Protein AF-A0A7X8AQ38-F1 (afdb_monomer_lite)

pLDDT: mean 81.02, std 16.33, range [49.28, 98.62]

Secondary structure (DSSP, 8-state):
----------PPP--SPP---------------HHHHHHHHHHHHTTS-PPPHHHHHHHHHHHHHHHHHHHHHHHHHHHHHHHHHHHHH-

Sequence (90 aa):
MAGARPVRKVVPKKDAPTPRRRAGAPAAEKRTTPVQFVQQSVDELKKVVWPTGRQVQQYFAVVLVFVLFIMAYVVGLDTGFGAALLKLFG

Radius of gyration: 42.97 Å; chains: 1; bounding box: 96×35×120 Å

Structure (mmCIF, N/CA/C/O backbone):
data_AF-A0A7X8AQ38-F1
#
_entry.id   AF-A0A7X8AQ38-F1
#
loop_
_atom_site.group_PDB
_atom_site.id
_atom_site.type_symbol
_atom_site.label_atom_id
_atom_site.label_alt_id
_atom_site.label_comp_id
_atom_site.label_asym_id
_atom_site.label_entity_id
_atom_site.label_seq_id
_atom_site.pdbx_PDB_ins_code
_atom_site.Cartn_x
_atom_site.Cartn_y
_atom_site.Cartn_z
_atom_site.occupancy
_atom_site.B_iso_or_equiv
_atom_site.auth_seq_id
_atom_site.auth_comp_id
_atom_site.auth_asym_id
_atom_site.auth_atom_id
_atom_site.pdbx_PDB_model_num
ATOM 1 N N . MET A 1 1 ? -69.640 -3.376 87.612 1.00 53.19 1 MET A N 1
ATOM 2 C CA . MET A 1 1 ? -68.376 -3.701 86.914 1.00 53.19 1 MET A CA 1
ATOM 3 C C . MET A 1 1 ? -68.617 -3.615 85.418 1.00 53.19 1 MET A C 1
ATOM 5 O O . MET A 1 1 ? -69.432 -4.383 84.942 1.00 53.19 1 MET A O 1
ATOM 9 N N . ALA A 1 2 ? -67.974 -2.677 84.719 1.00 56.84 2 ALA A N 1
ATOM 10 C CA . ALA A 1 2 ? -67.527 -2.797 83.320 1.00 56.84 2 ALA A CA 1
ATOM 11 C C . ALA A 1 2 ? -67.088 -1.402 82.852 1.00 56.84 2 ALA A C 1
ATOM 13 O O . ALA A 1 2 ? -67.908 -0.545 82.536 1.00 56.84 2 ALA A O 1
ATOM 14 N N . GLY A 1 3 ? -65.779 -1.160 82.910 1.00 53.19 3 GLY A N 1
ATOM 15 C CA . GLY A 1 3 ? -65.165 0.086 82.474 1.00 53.19 3 GLY A CA 1
ATOM 16 C C . GLY A 1 3 ? -65.155 0.208 80.954 1.00 53.19 3 GLY A C 1
ATOM 17 O O . GLY A 1 3 ? -64.887 -0.751 80.233 1.00 53.19 3 GLY A O 1
ATOM 18 N N . ALA A 1 4 ? -65.415 1.424 80.489 1.00 66.69 4 ALA A N 1
ATOM 19 C CA . ALA A 1 4 ? -65.204 1.854 79.119 1.00 66.69 4 ALA A CA 1
ATOM 20 C C . ALA A 1 4 ? -63.716 1.804 78.735 1.00 66.69 4 ALA A C 1
ATOM 22 O O . ALA A 1 4 ? -62.858 2.171 79.540 1.00 66.69 4 ALA A O 1
ATOM 23 N N . ARG A 1 5 ? -63.411 1.472 77.474 1.00 63.16 5 ARG A N 1
ATOM 24 C CA . ARG A 1 5 ? -62.157 1.881 76.818 1.00 63.16 5 ARG A CA 1
ATOM 25 C C . ARG A 1 5 ? -62.384 2.170 75.328 1.00 63.16 5 ARG A C 1
ATOM 27 O O . ARG A 1 5 ? -62.683 1.241 74.582 1.00 63.16 5 ARG A O 1
ATOM 34 N N . PRO A 1 6 ? -62.206 3.419 74.861 1.00 64.38 6 PRO A N 1
ATOM 35 C CA . PRO A 1 6 ? -62.122 3.709 73.436 1.00 64.38 6 PRO A CA 1
ATOM 36 C C . PRO A 1 6 ? -60.731 3.336 72.902 1.00 64.38 6 PRO A C 1
ATOM 38 O O . PRO A 1 6 ? -59.701 3.690 73.480 1.00 64.38 6 PRO A O 1
ATOM 41 N N . VAL A 1 7 ? -60.694 2.615 71.782 1.00 65.00 7 VAL A N 1
ATOM 42 C CA . VAL A 1 7 ? -59.453 2.238 71.093 1.00 65.00 7 VAL A CA 1
ATOM 43 C C . VAL A 1 7 ? -58.903 3.466 70.365 1.00 65.00 7 VAL A C 1
ATOM 45 O O . VAL A 1 7 ? -59.450 3.918 69.360 1.00 65.00 7 VAL A O 1
ATOM 48 N N . ARG A 1 8 ? -57.813 4.032 70.887 1.00 67.75 8 ARG A N 1
ATOM 49 C CA . ARG A 1 8 ? -57.100 5.166 70.288 1.00 67.75 8 ARG A CA 1
ATOM 50 C C . ARG A 1 8 ? -56.410 4.714 68.996 1.00 67.75 8 ARG A C 1
ATOM 52 O O . ARG A 1 8 ? -55.418 3.992 69.049 1.00 67.75 8 ARG A O 1
ATOM 59 N N . LYS A 1 9 ? -56.902 5.162 67.835 1.00 60.19 9 LYS A N 1
ATOM 60 C CA . LYS A 1 9 ? -56.179 5.028 66.560 1.00 60.19 9 LYS A CA 1
ATOM 61 C C . LYS A 1 9 ? -54.933 5.912 66.601 1.00 60.19 9 LYS A C 1
ATOM 63 O O . LYS A 1 9 ? -55.030 7.132 66.732 1.00 60.19 9 LYS A O 1
ATOM 68 N N . VAL A 1 10 ? -53.763 5.289 66.519 1.00 62.88 10 VAL A N 1
ATOM 69 C CA . VAL A 1 10 ? -52.478 5.983 66.416 1.00 62.88 10 VAL A CA 1
ATOM 70 C C . VAL A 1 10 ? -52.335 6.477 64.978 1.00 62.88 10 VAL A C 1
ATOM 72 O O . VAL A 1 10 ? -52.152 5.687 64.059 1.00 62.88 10 VAL A O 1
ATOM 75 N N . VAL A 1 11 ? -52.477 7.786 64.779 1.00 65.88 11 VAL A N 1
ATOM 76 C CA . VAL A 1 11 ? -52.169 8.446 63.505 1.00 65.88 11 VAL A CA 1
ATOM 77 C C . VAL A 1 11 ? -50.643 8.546 63.402 1.00 65.88 11 VAL A C 1
ATOM 79 O O . VAL A 1 11 ? -50.028 9.086 64.327 1.00 65.88 11 VAL A O 1
ATOM 82 N N . PRO A 1 12 ? -50.004 8.033 62.337 1.00 64.19 12 PRO A N 1
ATOM 83 C CA . PRO A 1 12 ? -48.565 8.175 62.180 1.00 64.19 12 PRO A CA 1
ATOM 84 C C . PRO A 1 12 ? -48.226 9.659 61.984 1.00 64.19 12 PRO A C 1
ATOM 86 O O . PRO A 1 12 ? -48.804 10.341 61.136 1.00 64.19 12 PRO A O 1
ATOM 89 N N . LYS A 1 13 ? -47.308 10.170 62.811 1.00 56.94 13 LYS A N 1
ATOM 90 C CA . LYS A 1 13 ? -46.785 11.536 62.713 1.00 56.94 13 LYS A CA 1
ATOM 91 C C . LYS A 1 13 ? -46.076 11.727 61.371 1.00 56.94 13 LYS A C 1
ATOM 93 O O . LYS A 1 13 ? -45.255 10.912 60.956 1.00 56.94 13 LYS A O 1
ATOM 98 N N . LYS A 1 14 ? -46.415 12.826 60.702 1.00 58.09 14 LYS A N 1
ATOM 99 C CA . LYS A 1 14 ? -45.868 13.267 59.418 1.00 58.09 14 LYS A CA 1
ATOM 100 C C . LYS A 1 14 ? -44.500 13.924 59.634 1.00 58.09 14 LYS A C 1
ATOM 102 O O . LYS A 1 14 ? -44.382 15.132 59.496 1.00 58.09 14 LYS A O 1
ATOM 107 N N . ASP A 1 15 ? -43.495 13.113 59.957 1.00 61.50 15 ASP A N 1
ATOM 108 C CA . ASP A 1 15 ? -42.096 13.549 60.128 1.00 61.50 15 ASP A CA 1
ATOM 109 C C . ASP A 1 15 ? -41.131 12.822 59.168 1.00 61.50 15 ASP A C 1
ATOM 111 O O . ASP A 1 15 ? -39.926 12.757 59.395 1.00 61.50 15 ASP A O 1
ATOM 115 N N . ALA A 1 16 ? -41.638 12.272 58.060 1.00 63.28 16 ALA A N 1
ATOM 116 C CA . ALA A 1 16 ? -40.786 11.782 56.981 1.00 63.28 16 ALA A CA 1
ATOM 117 C C . ALA A 1 16 ? -40.444 12.950 56.037 1.00 63.28 16 ALA A C 1
ATOM 119 O O . ALA A 1 16 ? -41.369 13.557 55.484 1.00 63.28 16 ALA A O 1
ATOM 120 N N . PRO A 1 17 ? -39.156 13.274 55.804 1.00 57.75 17 PRO A N 1
A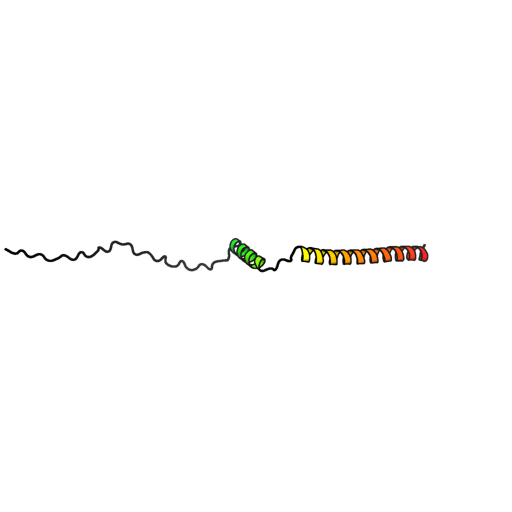TOM 121 C CA . PRO A 1 17 ? -38.791 14.221 54.765 1.00 57.75 17 PRO A CA 1
ATOM 122 C C . PRO A 1 17 ? -39.281 13.662 53.430 1.00 57.75 17 PRO A C 1
ATOM 124 O O . PRO A 1 17 ? -38.867 12.581 53.010 1.00 57.75 17 PRO A O 1
ATOM 127 N N . THR A 1 18 ? -40.177 14.390 52.764 1.00 60.03 18 THR A N 1
ATOM 128 C CA . THR A 1 18 ? -40.559 14.126 51.376 1.00 60.03 18 THR A CA 1
ATOM 129 C C . THR A 1 18 ? -39.278 13.920 50.566 1.00 60.03 18 THR A C 1
ATOM 131 O O . THR A 1 18 ? -38.418 14.809 50.606 1.00 60.03 18 THR A O 1
ATOM 134 N N . PRO A 1 19 ? -39.104 12.807 49.825 1.00 63.69 19 PRO A N 1
ATOM 135 C CA . PRO A 1 19 ? -37.973 12.682 48.927 1.00 63.69 19 PRO A CA 1
ATOM 136 C C . PRO A 1 19 ? -38.073 13.857 47.963 1.00 63.69 19 PRO A C 1
ATOM 138 O O . PRO A 1 19 ? -39.019 13.950 47.177 1.00 63.69 19 PRO A O 1
ATOM 141 N N . ARG A 1 20 ? -37.133 14.801 48.060 1.00 57.62 20 ARG A N 1
ATOM 142 C CA . ARG A 1 20 ? -36.950 15.834 47.046 1.00 57.62 20 ARG A CA 1
ATOM 143 C C . ARG A 1 20 ? -36.682 15.056 45.766 1.00 57.62 20 ARG A C 1
ATOM 145 O O . ARG A 1 20 ? -35.562 14.595 45.544 1.00 57.62 20 ARG A O 1
ATOM 152 N N . ARG A 1 21 ? -37.716 14.869 44.938 1.00 60.75 21 ARG A N 1
ATOM 153 C CA . ARG A 1 21 ? -37.545 14.565 43.520 1.00 60.75 21 ARG A CA 1
ATOM 154 C C . ARG A 1 21 ? -36.569 15.629 43.066 1.00 60.75 21 ARG A C 1
ATOM 156 O O . ARG A 1 21 ? -36.926 16.805 43.114 1.00 60.75 21 ARG A O 1
ATOM 163 N N . ARG A 1 22 ? -35.315 15.232 42.809 1.00 58.84 22 ARG A N 1
ATOM 164 C CA . ARG A 1 22 ? -34.263 16.139 42.357 1.00 58.84 22 ARG A CA 1
ATOM 165 C C . ARG A 1 22 ? -34.888 16.893 41.201 1.00 58.84 22 ARG A C 1
ATOM 167 O O . ARG A 1 22 ? -35.192 16.291 40.172 1.00 58.84 22 ARG A O 1
ATOM 174 N N . ALA A 1 23 ? -35.222 18.154 41.469 1.00 51.50 23 ALA A N 1
ATOM 175 C CA . ALA A 1 23 ? -35.743 19.059 40.478 1.00 51.50 23 ALA A CA 1
ATOM 176 C C . ALA A 1 23 ? -34.753 18.957 39.331 1.00 51.50 23 ALA A C 1
ATOM 178 O O . ALA A 1 23 ? -33.545 19.043 39.569 1.00 51.50 23 ALA A O 1
ATOM 179 N N . GLY A 1 24 ? -35.268 18.621 38.148 1.00 53.34 24 GLY A N 1
ATOM 180 C CA . GLY A 1 24 ? -34.459 18.539 36.953 1.00 53.34 24 GLY A CA 1
ATOM 181 C C . GLY A 1 24 ? -33.643 19.814 36.888 1.00 53.34 24 GLY A C 1
ATOM 182 O O . GLY A 1 24 ? -34.200 20.896 36.719 1.00 53.34 24 GLY A O 1
ATOM 183 N N . ALA A 1 25 ? -32.331 19.678 37.081 1.00 53.59 25 ALA A N 1
ATOM 184 C CA . ALA A 1 25 ? -31.419 20.676 36.577 1.00 53.59 25 ALA A CA 1
ATOM 185 C C . ALA A 1 25 ? -31.803 20.855 35.102 1.00 53.59 25 ALA A C 1
ATOM 187 O O . ALA A 1 25 ? -32.050 19.834 34.440 1.00 53.59 25 ALA A O 1
ATOM 188 N N . PRO A 1 26 ? -31.932 22.098 34.602 1.00 49.28 26 PRO A N 1
ATOM 189 C CA . PRO A 1 26 ? -32.169 22.304 33.185 1.00 49.28 26 PRO A CA 1
ATOM 190 C C . PRO A 1 26 ? -31.121 21.467 32.466 1.00 49.28 26 PRO A C 1
ATOM 192 O O . PRO A 1 26 ? -29.956 21.473 32.871 1.00 49.28 26 PRO A O 1
ATOM 195 N N . ALA A 1 27 ? -31.561 20.651 31.510 1.00 59.22 27 ALA A N 1
ATOM 196 C CA . ALA A 1 27 ? -30.675 19.867 30.676 1.00 59.22 27 ALA A CA 1
ATOM 197 C C . ALA A 1 27 ? -29.769 20.867 29.958 1.00 59.22 27 ALA A C 1
ATOM 199 O O . ALA A 1 27 ? -30.111 21.364 28.892 1.00 59.22 27 ALA A O 1
ATOM 200 N N . ALA A 1 28 ? -28.661 21.230 30.609 1.00 58.41 28 ALA A N 1
ATOM 201 C CA . ALA A 1 28 ? -27.568 21.949 30.011 1.00 58.41 28 ALA A CA 1
ATOM 202 C C . ALA A 1 28 ? -27.211 21.085 28.820 1.00 58.41 28 ALA A C 1
ATOM 204 O O . ALA A 1 28 ? -26.814 19.931 29.000 1.00 58.41 28 ALA A O 1
ATOM 205 N N . GLU A 1 29 ? -27.532 21.610 27.644 1.00 63.03 29 GLU A N 1
ATOM 206 C CA . GLU A 1 29 ? -27.240 21.058 26.339 1.00 63.03 29 GLU A CA 1
ATOM 207 C C . GLU A 1 29 ? -25.911 20.319 26.444 1.00 63.03 29 GLU A C 1
ATOM 209 O O . GLU A 1 29 ? -24.862 20.935 26.655 1.00 63.03 29 GLU A O 1
ATOM 214 N N . LYS A 1 30 ? -25.989 18.981 26.510 1.00 63.22 30 LYS A N 1
ATOM 215 C CA . LYS A 1 30 ? -24.842 18.134 26.827 1.00 63.22 30 LYS A CA 1
ATOM 216 C C . LYS A 1 30 ? -23.901 18.254 25.644 1.00 63.22 30 LYS A C 1
ATOM 218 O O . LYS A 1 30 ? -24.018 17.496 24.688 1.00 63.22 30 LYS A O 1
ATOM 223 N N . ARG A 1 31 ? -23.007 19.240 25.683 1.00 68.56 31 ARG A N 1
ATOM 224 C CA . ARG A 1 31 ? -21.938 19.376 24.704 1.00 68.56 31 ARG A CA 1
ATOM 225 C C . ARG A 1 31 ? -21.163 18.069 24.744 1.00 68.56 31 ARG A C 1
ATOM 227 O O . ARG A 1 31 ? -20.654 17.708 25.806 1.00 68.56 31 ARG A O 1
ATOM 234 N N . THR A 1 32 ? -21.138 17.352 23.621 1.00 69.38 32 THR A N 1
ATOM 235 C CA . THR A 1 32 ? -20.339 16.135 23.475 1.00 69.38 32 THR A CA 1
ATOM 236 C C . THR A 1 32 ? -18.922 16.477 23.896 1.00 69.38 32 THR A C 1
ATOM 238 O O . THR A 1 32 ? -18.271 17.337 23.300 1.00 69.38 32 THR A O 1
ATOM 241 N N . THR A 1 33 ? -18.461 15.865 24.980 1.00 82.88 33 THR A N 1
ATOM 242 C CA . THR A 1 33 ? -17.091 16.078 25.433 1.00 82.88 33 THR A CA 1
ATOM 243 C C . THR A 1 33 ? -16.141 15.370 24.458 1.00 82.88 33 THR A C 1
ATOM 245 O O . THR A 1 33 ? -16.522 14.354 23.871 1.00 82.88 33 THR A O 1
ATOM 248 N N . PRO A 1 34 ? -14.893 15.838 24.277 1.00 85.81 34 PRO A N 1
ATOM 249 C CA . PRO A 1 34 ? -13.925 15.178 23.392 1.00 85.81 34 PRO A CA 1
ATOM 250 C C . PRO A 1 34 ? -13.758 13.676 23.684 1.00 85.81 34 PRO A C 1
ATOM 252 O O . PRO A 1 34 ? -13.580 12.871 22.777 1.00 85.81 34 PRO A O 1
ATOM 255 N N . VAL A 1 35 ? -13.903 13.283 24.953 1.00 87.00 35 VAL A N 1
ATOM 256 C CA . VAL A 1 35 ? -13.873 11.882 25.399 1.00 87.00 35 VAL A CA 1
ATOM 257 C C . VAL A 1 35 ? -15.047 11.073 24.831 1.00 87.00 35 VAL A C 1
ATOM 259 O O . VAL A 1 35 ? -14.851 9.950 24.373 1.00 87.00 35 VAL A O 1
ATOM 262 N N . GLN A 1 36 ? -16.256 11.640 24.815 1.00 85.69 36 GLN A N 1
ATOM 263 C CA . GLN A 1 36 ? -17.439 10.988 24.242 1.00 85.69 36 GLN A CA 1
ATOM 264 C C . GLN A 1 36 ? -17.330 10.847 22.719 1.00 85.69 36 GLN A C 1
ATOM 266 O O . GLN A 1 36 ? -17.732 9.824 22.172 1.00 85.69 36 GLN A O 1
ATOM 271 N N . PHE A 1 37 ? -16.738 11.829 22.038 1.00 87.25 37 PHE A N 1
ATOM 272 C CA . PHE A 1 37 ? -16.496 11.769 20.593 1.00 87.25 37 PHE A CA 1
ATOM 273 C C . PHE A 1 37 ? -15.525 10.642 20.201 1.00 87.25 37 PHE A C 1
ATOM 275 O O . PHE A 1 37 ? -15.766 9.920 19.233 1.00 87.25 37 PHE A O 1
ATOM 282 N N . VAL A 1 38 ? -14.445 10.440 20.966 1.00 93.12 38 VAL A N 1
ATOM 283 C CA . VAL A 1 38 ? -13.509 9.323 20.735 1.00 93.12 38 VAL A CA 1
ATOM 284 C C . VAL A 1 38 ? -14.201 7.974 20.940 1.00 93.12 38 VAL A C 1
ATOM 286 O O . VAL A 1 38 ? -14.025 7.073 20.124 1.00 93.12 38 VAL A O 1
ATOM 289 N N . GLN A 1 39 ? -15.027 7.839 21.982 1.00 91.44 39 GLN A N 1
ATOM 290 C CA . GLN A 1 39 ? -15.803 6.616 22.226 1.00 91.44 39 GLN A CA 1
ATOM 291 C C . GLN A 1 39 ? -16.748 6.306 21.057 1.00 91.44 39 GLN A C 1
ATOM 293 O O . GLN A 1 39 ? -16.739 5.190 20.542 1.00 91.44 39 GLN A O 1
ATOM 298 N N . GLN A 1 40 ? -17.471 7.319 20.570 1.00 91.12 40 GLN A N 1
ATOM 299 C CA . GLN A 1 40 ? -18.326 7.202 19.385 1.00 91.12 40 GLN A CA 1
ATOM 300 C C . GLN A 1 40 ? -17.529 6.827 18.126 1.00 91.12 40 GLN A C 1
ATOM 302 O O . GLN A 1 40 ? -17.968 5.985 17.349 1.00 91.12 40 GLN A O 1
ATOM 307 N N . SER A 1 41 ? -16.335 7.398 17.944 1.00 93.56 41 SER A N 1
ATOM 308 C CA . SER A 1 41 ? -15.469 7.103 16.796 1.00 93.56 41 SER A CA 1
ATOM 309 C C . SER A 1 41 ? -14.966 5.658 16.811 1.00 93.56 41 SER A C 1
ATOM 311 O O . SER A 1 41 ? -14.930 5.014 15.768 1.00 93.56 41 SER A O 1
ATOM 313 N N . VAL A 1 42 ? -14.610 5.122 17.983 1.00 92.88 42 VAL A N 1
ATOM 314 C CA . VAL A 1 42 ? -14.213 3.713 18.145 1.00 92.88 42 VAL A CA 1
ATOM 315 C C . VAL A 1 42 ? -15.386 2.777 17.852 1.00 92.88 42 VAL A C 1
ATOM 317 O O . VAL A 1 42 ? -15.195 1.751 17.200 1.00 92.88 42 VAL A O 1
ATOM 320 N N . ASP A 1 43 ? -16.593 3.120 18.299 1.00 92.81 43 ASP A N 1
ATOM 321 C CA . ASP A 1 43 ? -17.790 2.321 18.024 1.00 92.81 43 ASP A CA 1
ATOM 322 C C . ASP A 1 43 ? -18.169 2.317 16.535 1.00 92.81 43 ASP A C 1
ATOM 324 O O . ASP A 1 43 ? -18.627 1.292 16.028 1.00 92.81 43 ASP A O 1
ATOM 328 N N . GLU A 1 44 ? -17.896 3.403 15.809 1.00 92.06 44 GLU A N 1
ATOM 329 C CA . GLU A 1 44 ? -18.043 3.448 14.351 1.00 92.06 44 GLU A CA 1
ATOM 330 C C . GLU A 1 44 ? -16.905 2.701 13.633 1.00 92.06 44 GLU A C 1
ATOM 332 O O . GLU A 1 44 ? -17.156 1.948 12.693 1.00 92.06 44 GLU A O 1
ATOM 337 N N . LEU A 1 45 ? -15.660 2.812 14.116 1.00 92.06 45 LEU A N 1
ATOM 338 C CA . LEU A 1 45 ? -14.507 2.081 13.570 1.00 92.06 45 LEU A CA 1
ATOM 339 C C . LEU A 1 45 ? -14.667 0.559 13.675 1.00 92.06 45 LEU A C 1
ATOM 341 O O . LEU A 1 45 ? -14.161 -0.166 12.822 1.00 92.06 45 LEU A O 1
ATOM 345 N N . LYS A 1 46 ? -15.382 0.058 14.690 1.00 91.44 46 LYS A N 1
ATOM 346 C CA . LYS A 1 46 ? -15.719 -1.372 14.811 1.00 91.44 46 LYS A CA 1
ATOM 347 C C . LYS A 1 46 ? -16.647 -1.862 13.698 1.00 91.44 46 LYS A C 1
ATOM 349 O O . LYS A 1 46 ? -16.663 -3.057 13.421 1.00 91.44 46 LYS A O 1
ATOM 354 N N . LYS A 1 47 ? -17.421 -0.965 13.075 1.00 92.62 47 LYS A N 1
ATOM 355 C CA . LYS A 1 47 ? -18.288 -1.292 11.929 1.00 92.62 47 LYS A CA 1
ATOM 356 C C . LYS A 1 47 ? -17.513 -1.349 10.617 1.00 92.62 47 LYS A C 1
ATOM 358 O O . LYS A 1 47 ? -18.030 -1.859 9.626 1.00 92.62 47 LYS A O 1
ATOM 363 N N . VAL A 1 48 ? -16.288 -0.826 10.595 1.00 93.44 48 VAL A N 1
ATOM 364 C CA . VAL A 1 48 ? -15.415 -0.943 9.432 1.00 93.44 48 VAL A CA 1
ATOM 365 C C . VAL A 1 48 ? -15.025 -2.406 9.289 1.00 93.44 48 VAL A C 1
ATOM 367 O O . VAL A 1 48 ? -14.489 -3.024 10.207 1.00 93.44 48 VAL A O 1
ATOM 370 N N . VAL A 1 49 ? -15.314 -2.973 8.124 1.00 90.19 49 VAL A N 1
ATOM 371 C CA . VAL A 1 49 ? -14.943 -4.348 7.806 1.00 90.19 49 VAL A CA 1
ATOM 372 C C . VAL A 1 49 ? -13.436 -4.389 7.601 1.00 90.19 49 VAL A C 1
ATOM 374 O O . VAL A 1 49 ? -12.921 -3.944 6.576 1.00 90.19 49 VAL A O 1
ATOM 377 N N . TRP A 1 50 ? -12.723 -4.907 8.595 1.00 90.00 50 TRP A N 1
ATOM 378 C CA . TRP A 1 50 ? -11.283 -5.076 8.495 1.00 90.00 50 TRP A CA 1
ATOM 379 C C . TRP A 1 50 ? -10.962 -6.262 7.587 1.00 90.00 50 TRP A C 1
ATOM 381 O O . TRP A 1 50 ? -11.501 -7.357 7.784 1.00 90.00 50 TRP A O 1
ATOM 391 N N . PRO A 1 51 ? -10.096 -6.060 6.583 1.00 88.88 51 PRO A N 1
ATOM 392 C CA . PRO A 1 51 ? -9.723 -7.128 5.679 1.00 88.88 51 PRO A CA 1
ATOM 393 C C . PRO A 1 51 ? -8.940 -8.205 6.431 1.00 88.88 51 PRO A C 1
ATOM 395 O O . PRO A 1 51 ? -8.188 -7.932 7.369 1.00 88.88 51 PRO A O 1
ATOM 398 N N . THR A 1 52 ? -9.083 -9.452 5.991 1.00 94.81 52 THR A N 1
ATOM 399 C CA . THR A 1 52 ? -8.259 -10.546 6.517 1.00 94.81 52 THR A CA 1
ATOM 400 C C . THR A 1 52 ? -6.797 -10.339 6.116 1.00 94.81 52 THR A C 1
ATOM 402 O O . THR A 1 52 ? -6.507 -9.753 5.070 1.00 94.81 52 THR A O 1
ATOM 405 N N . GLY A 1 53 ? -5.852 -10.878 6.895 1.00 93.50 53 GLY A N 1
ATOM 406 C CA . GLY A 1 53 ? -4.423 -10.790 6.555 1.00 93.50 53 GLY A CA 1
ATOM 407 C C . GLY A 1 53 ? -4.109 -11.304 5.143 1.00 93.50 53 GLY A C 1
ATOM 408 O O . GLY A 1 53 ? -3.243 -10.763 4.460 1.00 93.50 53 GLY A O 1
ATOM 409 N N . ARG A 1 54 ? -4.884 -12.281 4.651 1.00 95.81 54 ARG A N 1
ATOM 410 C CA . ARG A 1 54 ? -4.767 -12.796 3.283 1.00 95.81 54 ARG A CA 1
ATOM 411 C C . ARG A 1 54 ? -5.182 -11.777 2.218 1.00 95.81 54 ARG A C 1
ATOM 413 O O . ARG A 1 54 ? -4.495 -11.674 1.207 1.00 95.81 54 ARG A O 1
ATOM 420 N N . GLN A 1 55 ? -6.262 -11.023 2.433 1.00 94.38 55 GLN A N 1
ATOM 421 C CA . GLN A 1 55 ? -6.673 -9.955 1.512 1.00 94.38 55 GLN A CA 1
ATOM 422 C C . GLN A 1 55 ? -5.609 -8.859 1.439 1.00 94.38 55 GLN A C 1
ATOM 424 O O . GLN A 1 55 ? -5.229 -8.456 0.344 1.00 94.38 55 GLN A O 1
ATOM 429 N N . VAL A 1 56 ? -5.064 -8.445 2.589 1.00 95.81 56 VAL A N 1
ATOM 430 C CA . VAL A 1 56 ? -3.971 -7.459 2.643 1.00 95.81 56 VAL A CA 1
ATOM 431 C C . VAL A 1 56 ? -2.757 -7.947 1.854 1.00 95.81 56 VAL A C 1
ATOM 433 O O . VAL A 1 56 ? -2.247 -7.215 1.010 1.00 95.81 56 VAL A O 1
ATOM 436 N N . GLN A 1 57 ? -2.328 -9.195 2.068 1.00 97.94 57 GLN A N 1
ATOM 437 C CA . GLN A 1 57 ? -1.220 -9.791 1.314 1.00 97.94 57 GLN A CA 1
ATOM 438 C C . GLN A 1 57 ? -1.491 -9.839 -0.190 1.00 97.94 57 GLN A C 1
ATOM 440 O O . GLN A 1 57 ? -0.590 -9.570 -0.977 1.00 97.94 57 GLN A O 1
ATOM 445 N N . GLN A 1 58 ? -2.713 -10.180 -0.599 1.00 96.75 58 GLN A N 1
ATOM 446 C CA . GLN A 1 58 ? -3.068 -10.266 -2.011 1.00 96.75 58 GLN A CA 1
ATOM 447 C C . GLN A 1 58 ? -3.044 -8.890 -2.679 1.00 96.75 58 GLN A C 1
ATOM 449 O O . GLN A 1 58 ? -2.417 -8.738 -3.725 1.00 96.75 58 GLN A O 1
ATO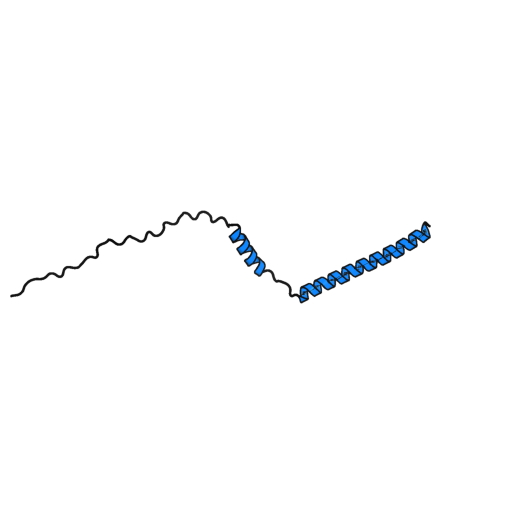M 454 N N . TYR A 1 59 ? -3.656 -7.879 -2.060 1.00 95.62 59 TYR A N 1
ATOM 455 C CA . TYR A 1 59 ? -3.617 -6.511 -2.580 1.00 95.62 59 TYR A CA 1
ATOM 456 C C . TYR A 1 59 ? -2.189 -5.961 -2.611 1.00 95.62 59 TYR A C 1
ATOM 458 O O . TYR A 1 59 ? -1.779 -5.381 -3.613 1.00 95.62 59 TYR A O 1
ATOM 466 N N . PHE A 1 60 ? -1.401 -6.220 -1.566 1.00 97.19 60 PHE A N 1
ATOM 467 C CA . PHE A 1 60 ? 0.014 -5.860 -1.527 1.00 97.19 60 PHE A CA 1
ATOM 468 C C . PHE A 1 60 ? 0.814 -6.525 -2.655 1.00 97.19 60 PHE A C 1
ATOM 470 O O . PHE A 1 60 ? 1.540 -5.841 -3.371 1.00 97.19 60 PHE A O 1
ATOM 477 N N . ALA A 1 61 ? 0.660 -7.837 -2.853 1.00 98.19 61 ALA A N 1
ATOM 478 C CA . ALA A 1 61 ? 1.388 -8.579 -3.879 1.00 98.19 61 ALA A CA 1
ATOM 479 C C . ALA A 1 61 ? 1.045 -8.098 -5.295 1.00 98.19 61 ALA A C 1
ATOM 481 O O . ALA A 1 61 ? 1.943 -7.941 -6.119 1.00 98.19 61 ALA A O 1
ATOM 482 N N . VAL A 1 62 ? -0.232 -7.815 -5.572 1.00 97.94 62 VAL A N 1
ATOM 483 C CA . VAL A 1 62 ? -0.661 -7.266 -6.868 1.00 97.94 62 VAL A CA 1
ATOM 484 C C . VAL A 1 62 ? 0.013 -5.920 -7.137 1.00 97.94 62 VAL A C 1
ATOM 486 O O . VAL A 1 62 ? 0.586 -5.729 -8.210 1.00 97.94 62 VAL A O 1
ATOM 489 N N . VAL A 1 63 ? -0.001 -5.007 -6.159 1.00 98.19 63 VAL A N 1
ATOM 490 C CA . VAL A 1 63 ? 0.660 -3.699 -6.289 1.00 98.19 63 VAL A CA 1
ATOM 491 C C . VAL A 1 63 ? 2.169 -3.867 -6.466 1.00 98.19 63 VAL A C 1
ATOM 493 O O . VAL A 1 63 ? 2.753 -3.218 -7.329 1.00 98.19 63 VAL A O 1
ATOM 496 N N . LEU A 1 64 ? 2.800 -4.768 -5.710 1.00 98.62 64 LEU A N 1
ATOM 497 C CA . LEU A 1 64 ? 4.233 -5.034 -5.814 1.00 98.62 64 LEU A CA 1
ATOM 498 C C . LEU A 1 64 ? 4.624 -5.502 -7.223 1.00 98.62 64 LEU A C 1
ATOM 500 O O . LEU A 1 64 ? 5.553 -4.954 -7.812 1.00 98.62 64 LEU A O 1
ATOM 504 N N . VAL A 1 65 ? 3.897 -6.471 -7.786 1.00 98.62 65 VAL A N 1
ATOM 505 C CA . VAL A 1 65 ? 4.139 -6.965 -9.152 1.00 98.62 65 VAL A CA 1
ATOM 506 C C . VAL A 1 65 ? 3.944 -5.851 -10.179 1.00 98.62 65 VAL A C 1
ATOM 508 O O . VAL A 1 65 ? 4.769 -5.698 -11.077 1.00 98.62 65 VAL A O 1
ATOM 511 N N . PHE A 1 66 ? 2.891 -5.044 -10.032 1.00 98.50 66 PHE A N 1
ATOM 512 C CA . PHE A 1 66 ? 2.627 -3.926 -10.934 1.00 98.50 66 PHE A CA 1
ATOM 513 C C . PHE A 1 66 ? 3.760 -2.889 -10.922 1.00 98.50 66 PHE A C 1
ATOM 515 O O . PHE A 1 66 ? 4.255 -2.494 -11.977 1.00 98.50 66 PHE A O 1
ATOM 522 N N . VAL A 1 67 ? 4.226 -2.492 -9.736 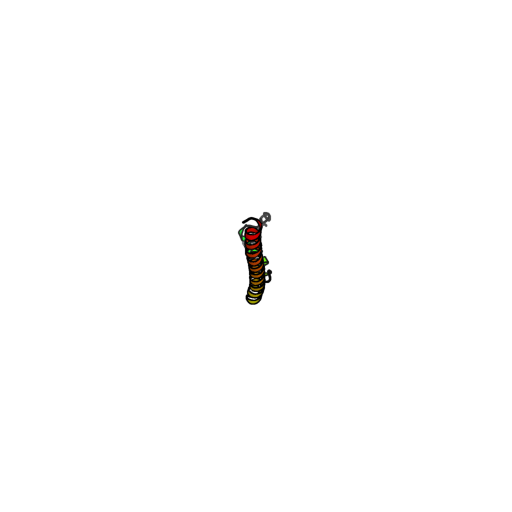1.00 98.44 6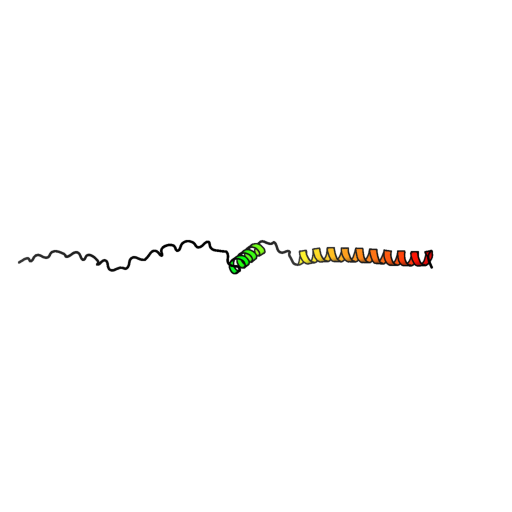7 VAL A N 1
ATOM 523 C CA . VAL A 1 67 ? 5.329 -1.532 -9.587 1.00 98.44 67 VAL A CA 1
ATOM 524 C C . VAL A 1 67 ? 6.633 -2.092 -10.169 1.00 98.44 67 VAL A C 1
ATOM 526 O O . VAL A 1 67 ? 7.341 -1.374 -10.876 1.00 98.44 67 VAL A O 1
ATOM 529 N N . LEU A 1 68 ? 6.936 -3.375 -9.938 1.00 98.62 68 LEU A N 1
AT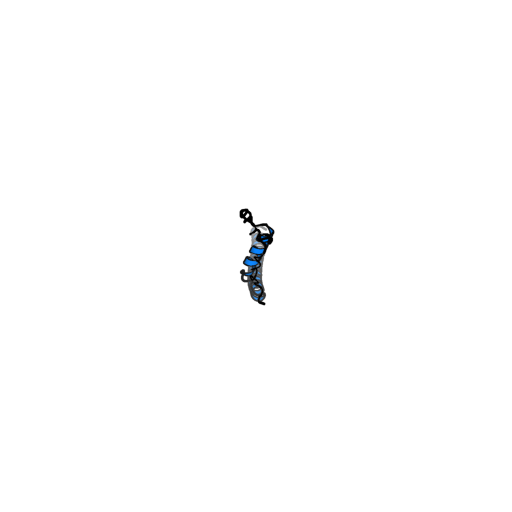OM 530 C CA . LEU A 1 68 ? 8.106 -4.036 -10.528 1.00 98.62 68 LEU A CA 1
ATOM 531 C C . LEU A 1 68 ? 8.038 -4.080 -12.058 1.00 98.62 68 LEU A C 1
ATOM 533 O O . LEU A 1 68 ? 9.055 -3.872 -12.716 1.00 98.62 68 LEU A O 1
ATOM 537 N N . PHE A 1 69 ? 6.855 -4.307 -12.630 1.00 98.50 69 PHE A N 1
ATOM 538 C CA . PHE A 1 69 ? 6.668 -4.299 -14.078 1.00 98.50 69 PHE A CA 1
ATOM 539 C C . PHE A 1 69 ? 6.959 -2.921 -14.684 1.00 98.50 69 PHE A C 1
ATOM 541 O O . PHE A 1 69 ? 7.706 -2.826 -15.657 1.00 98.50 69 PHE A O 1
ATOM 548 N N . ILE A 1 70 ? 6.430 -1.849 -14.084 1.00 98.25 70 ILE A N 1
ATOM 549 C CA . ILE A 1 70 ? 6.706 -0.480 -14.543 1.00 98.25 70 ILE A CA 1
ATOM 550 C C . ILE A 1 70 ? 8.191 -0.145 -14.391 1.00 98.25 70 ILE A C 1
ATOM 552 O O . ILE A 1 70 ? 8.777 0.405 -15.319 1.00 98.25 70 ILE A O 1
ATOM 556 N N . MET A 1 71 ? 8.826 -0.522 -13.277 1.00 98.06 71 MET A N 1
ATOM 557 C CA . MET A 1 71 ? 10.272 -0.346 -13.116 1.00 98.06 71 MET A CA 1
ATOM 558 C C . MET A 1 71 ? 11.062 -1.073 -14.209 1.00 98.06 71 MET A C 1
ATOM 560 O O . MET A 1 71 ? 11.947 -0.475 -14.813 1.00 98.06 71 MET A O 1
ATOM 564 N N . ALA A 1 72 ? 10.732 -2.333 -14.503 1.00 97.69 72 ALA A N 1
ATOM 565 C CA . ALA A 1 72 ? 11.398 -3.099 -15.555 1.00 97.69 72 ALA A CA 1
ATOM 566 C C . ALA A 1 72 ? 11.212 -2.460 -16.941 1.00 97.69 72 ALA A C 1
ATOM 568 O O . ALA A 1 72 ? 12.166 -2.377 -17.714 1.00 97.69 72 ALA A O 1
ATOM 569 N N . TYR A 1 73 ? 10.005 -1.971 -17.236 1.00 97.44 73 TYR A N 1
ATOM 570 C CA . TYR A 1 73 ? 9.712 -1.251 -18.472 1.00 97.44 73 TYR A CA 1
ATOM 571 C C . TYR A 1 73 ? 10.543 0.030 -18.597 1.00 97.44 73 TYR A C 1
ATOM 573 O O . TYR A 1 73 ? 11.192 0.233 -19.620 1.00 97.44 73 TYR A O 1
ATOM 581 N N . VAL A 1 74 ? 10.573 0.860 -17.549 1.00 96.88 74 VAL A N 1
ATOM 582 C CA . VAL A 1 74 ? 11.362 2.100 -17.523 1.00 96.88 74 VAL A CA 1
ATOM 583 C C . VAL A 1 74 ? 12.846 1.795 -17.693 1.00 96.88 74 VAL A C 1
ATOM 585 O O . VAL A 1 74 ? 13.468 2.368 -18.574 1.00 96.88 74 VAL A O 1
ATOM 588 N N . VAL A 1 75 ? 13.401 0.823 -16.963 1.00 96.38 75 VAL A N 1
ATOM 589 C CA . VAL A 1 75 ? 14.810 0.414 -17.119 1.00 96.38 75 VAL A CA 1
ATOM 590 C C . VAL A 1 75 ? 15.112 -0.052 -18.548 1.00 96.38 75 VAL A C 1
ATOM 592 O O . VAL A 1 75 ? 16.144 0.310 -19.118 1.00 96.38 75 VAL A O 1
ATOM 595 N N . GLY A 1 76 ? 14.223 -0.846 -19.148 1.00 95.56 76 GLY A N 1
ATOM 596 C CA . GLY A 1 76 ? 14.373 -1.302 -20.530 1.00 95.56 76 GLY A CA 1
ATOM 597 C C . GLY A 1 76 ? 14.367 -0.146 -21.531 1.00 95.56 76 GLY A C 1
ATOM 598 O O . GLY A 1 76 ? 15.187 -0.110 -22.448 1.00 95.56 76 GLY A O 1
ATOM 599 N N . LEU A 1 77 ? 13.482 0.829 -21.333 1.00 95.62 77 LEU A N 1
ATOM 600 C CA . LEU A 1 77 ? 13.450 2.026 -22.161 1.00 95.62 77 LEU A CA 1
ATOM 601 C C . LEU A 1 77 ? 14.664 2.923 -21.926 1.00 95.62 77 LEU A C 1
ATOM 603 O O . LEU A 1 77 ? 15.295 3.312 -22.898 1.00 95.62 77 LEU A O 1
ATOM 607 N N . ASP A 1 78 ? 15.032 3.217 -20.684 1.00 91.75 78 ASP A N 1
ATOM 608 C CA . ASP A 1 78 ? 16.153 4.098 -20.343 1.00 91.75 78 ASP A CA 1
ATOM 609 C C . ASP A 1 78 ? 17.470 3.566 -20.916 1.00 91.75 78 ASP A C 1
ATOM 611 O O . ASP A 1 78 ? 18.260 4.317 -21.492 1.00 91.75 78 ASP A O 1
ATOM 615 N N . THR A 1 79 ? 17.686 2.250 -20.834 1.00 91.31 79 THR A N 1
ATOM 616 C CA . THR A 1 79 ? 18.849 1.596 -21.452 1.00 91.31 79 THR A CA 1
ATOM 617 C C . THR A 1 79 ? 18.784 1.628 -22.980 1.00 91.31 79 THR A C 1
ATOM 619 O O . THR A 1 79 ? 19.795 1.910 -23.628 1.00 91.31 79 THR A O 1
ATOM 622 N N . GLY A 1 80 ? 17.607 1.400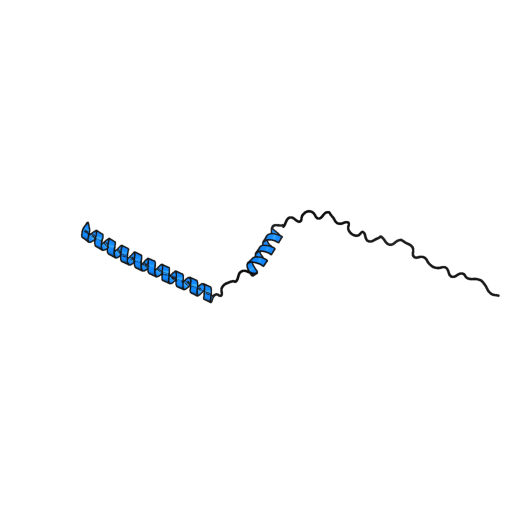 -23.568 1.00 89.56 80 GLY A N 1
ATOM 623 C CA . GLY A 1 80 ? 17.393 1.469 -25.014 1.00 89.56 80 GLY A CA 1
ATOM 624 C C . GLY A 1 80 ? 17.596 2.874 -25.588 1.00 89.56 80 GLY A C 1
ATOM 625 O O . GLY A 1 80 ? 18.348 3.050 -26.548 1.00 89.56 80 GLY A O 1
ATOM 626 N N . PHE A 1 81 ? 16.977 3.885 -24.982 1.00 89.50 81 PHE A N 1
ATOM 627 C CA . PHE A 1 81 ? 17.116 5.289 -25.360 1.00 89.50 81 PHE A CA 1
ATOM 628 C C . PHE A 1 81 ? 18.525 5.805 -25.093 1.00 89.50 81 PHE A C 1
ATOM 630 O O . PHE A 1 81 ? 19.080 6.473 -25.960 1.00 89.50 81 PHE A O 1
ATOM 637 N N . GLY A 1 82 ? 19.138 5.452 -23.960 1.00 87.19 82 GLY A N 1
ATOM 638 C CA . GLY A 1 82 ? 20.533 5.789 -23.676 1.00 87.19 82 GLY A CA 1
ATOM 639 C C . GLY A 1 82 ? 21.479 5.253 -24.753 1.00 87.19 82 GLY A C 1
ATOM 640 O O . GLY A 1 82 ? 22.284 6.003 -25.302 1.00 87.19 82 GLY A O 1
ATOM 641 N N . ALA A 1 83 ? 21.331 3.982 -25.136 1.00 83.88 83 ALA A N 1
ATOM 642 C CA . ALA A 1 83 ? 22.124 3.388 -26.211 1.00 83.88 83 ALA A CA 1
ATOM 643 C C . ALA A 1 83 ? 21.831 4.007 -27.591 1.00 83.88 83 ALA A C 1
ATOM 645 O O . ALA A 1 83 ? 22.750 4.182 -28.394 1.00 83.88 83 ALA A O 1
ATOM 646 N N . ALA A 1 84 ? 20.573 4.343 -27.884 1.00 85.88 84 ALA A N 1
ATOM 647 C CA . ALA A 1 84 ? 20.188 4.985 -29.140 1.00 85.88 84 ALA A CA 1
ATOM 648 C C . ALA A 1 84 ? 20.751 6.409 -29.253 1.00 85.88 84 ALA A C 1
ATOM 650 O O . ALA A 1 84 ? 21.295 6.771 -30.293 1.00 85.88 84 ALA A O 1
ATOM 651 N N . LEU A 1 85 ? 20.680 7.194 -28.177 1.00 89.62 85 LEU A N 1
ATOM 652 C CA . LEU A 1 85 ? 21.230 8.548 -28.109 1.00 89.62 85 LEU A CA 1
ATOM 653 C C . LEU A 1 85 ? 22.747 8.546 -28.315 1.00 89.62 85 LEU A C 1
ATOM 655 O O . LEU A 1 85 ? 23.241 9.327 -29.124 1.00 89.62 85 LEU A O 1
ATOM 659 N N . LEU A 1 86 ? 23.469 7.630 -27.660 1.00 87.12 86 LEU A N 1
ATOM 660 C CA . LEU A 1 86 ? 24.917 7.474 -27.845 1.00 87.12 86 LEU A CA 1
ATOM 661 C C . LEU A 1 86 ? 25.293 7.132 -29.291 1.00 87.12 86 LEU A C 1
ATOM 663 O O . LEU A 1 86 ? 26.321 7.587 -29.769 1.00 87.12 86 LEU A O 1
ATOM 667 N N . LYS A 1 87 ? 24.471 6.347 -29.996 1.00 88.19 87 LYS A N 1
ATOM 668 C CA . LYS A 1 87 ? 24.709 6.009 -31.408 1.00 88.19 87 LYS A CA 1
ATOM 669 C C . LYS A 1 87 ? 24.360 7.133 -32.386 1.00 88.19 87 LYS A C 1
ATOM 671 O O . LYS A 1 87 ? 24.865 7.119 -33.502 1.00 88.19 87 LYS A O 1
ATOM 676 N N . LEU A 1 88 ? 23.439 8.025 -32.021 1.00 88.38 88 LEU A N 1
ATOM 677 C CA . LEU A 1 88 ? 22.943 9.086 -32.904 1.00 88.38 88 LEU A CA 1
ATOM 678 C C . LEU A 1 88 ? 23.695 10.410 -32.732 1.00 88.38 88 LEU A C 1
ATOM 680 O O . LEU A 1 88 ? 23.815 11.160 -33.697 1.00 88.38 88 LEU A O 1
ATOM 684 N N . PHE A 1 89 ? 24.165 10.707 -31.520 1.00 86.94 89 PHE A N 1
ATOM 685 C CA . PHE A 1 89 ? 24.780 11.991 -31.163 1.00 86.94 89 PHE A CA 1
ATOM 686 C C . PHE A 1 89 ? 26.214 11.865 -30.627 1.00 86.94 89 PHE A C 1
ATOM 688 O O . PHE A 1 89 ? 26.807 12.883 -30.270 1.00 86.94 89 PHE A O 1
ATOM 695 N N . GLY A 1 90 ? 26.743 10.643 -30.531 1.00 63.75 90 GLY A N 1
ATOM 696 C CA . GLY A 1 90 ? 28.124 10.342 -30.150 1.00 63.75 90 GLY A CA 1
ATOM 697 C C . GLY A 1 90 ? 28.986 10.004 -31.353 1.00 63.75 90 GLY A C 1
ATOM 698 O O . GLY A 1 90 ? 28.493 9.269 -32.237 1.00 63.75 90 GLY A O 1
#

Foldseek 3Di:
DDDDDDDDDDDDDPPDPDPPPPDDDPPPPPDCDPVNVVVVVVVVVVVPDDDDPVVVVVVVVVVVVVVVVVVVVVVVVVVVVVVVCVVPVD